Protein AF-A0AAV1J402-F1 (afdb_monomer_lite)

InterPro domains:
  IPR036259 MFS transporter superfamily [G3DSA:1.20.1250.20] (1-114)
  IPR036259 MFS transporter superfamily [SSF103473] (3-111)

pLDDT: mean 78.7, std 10.65, range [44.75, 94.25]

Organism: NCBI:txid320188

Sequence (117 aa):
MVITVTSICGLCGIAVNLVPNIIASGILFIIFLLGMTIVGIYLAIAVDLFPTYLRVFAVSFILTGGRLSTIISVQTLNYMLGNHCETGFYVFSSIYAASALLACFLADDRKTANNPL

Structure (mmCIF, N/CA/C/O backbone):
data_AF-A0AAV1J402-F1
#
_entry.id   AF-A0AAV1J402-F1
#
loop_
_atom_site.group_PDB
_atom_site.id
_atom_site.type_symbol
_atom_site.label_atom_id
_atom_site.label_alt_id
_atom_site.label_comp_id
_atom_site.label_asym_id
_atom_site.label_entity_id
_atom_site.label_seq_id
_atom_site.pdbx_PDB_ins_code
_atom_site.Cartn_x
_atom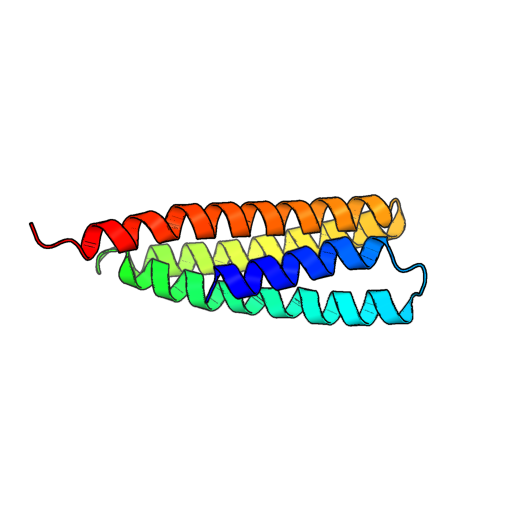_site.Cartn_y
_atom_site.Cartn_z
_atom_site.occupancy
_atom_site.B_iso_or_equiv
_atom_site.auth_seq_id
_atom_site.auth_comp_id
_atom_site.auth_asym_id
_atom_site.auth_atom_id
_atom_site.pdbx_PDB_model_num
ATOM 1 N N . MET A 1 1 ? -13.747 7.083 -2.536 1.00 72.75 1 MET A N 1
ATOM 2 C CA . MET A 1 1 ? -12.392 7.675 -2.467 1.00 72.75 1 MET A CA 1
ATOM 3 C C . MET A 1 1 ? -11.295 6.634 -2.670 1.00 72.75 1 MET A C 1
ATOM 5 O O . MET A 1 1 ? -10.483 6.818 -3.560 1.00 72.75 1 MET A O 1
ATOM 9 N N . VAL A 1 2 ? -11.274 5.524 -1.923 1.00 73.81 2 VAL A N 1
ATOM 10 C CA . VAL A 1 2 ? -10.257 4.467 -2.122 1.00 73.81 2 VAL A CA 1
ATOM 11 C C . VAL A 1 2 ? -10.300 3.837 -3.519 1.00 73.81 2 VAL A C 1
ATOM 13 O O . VAL A 1 2 ? -9.263 3.770 -4.159 1.00 73.81 2 VAL A O 1
ATOM 16 N N . ILE A 1 3 ? -11.492 3.511 -4.038 1.00 77.69 3 ILE A N 1
ATOM 17 C CA . ILE A 1 3 ? -11.691 2.903 -5.373 1.00 77.69 3 ILE A CA 1
ATOM 18 C C . ILE A 1 3 ? -11.180 3.810 -6.506 1.00 77.69 3 ILE A C 1
ATOM 20 O O . ILE A 1 3 ? -10.538 3.355 -7.449 1.00 77.69 3 ILE A O 1
ATOM 24 N N . THR A 1 4 ? -11.440 5.117 -6.417 1.00 78.19 4 THR A N 1
ATOM 25 C CA . THR A 1 4 ? -10.973 6.094 -7.412 1.00 78.19 4 THR A CA 1
ATOM 26 C C . THR A 1 4 ? -9.452 6.218 -7.396 1.00 78.19 4 THR A C 1
ATOM 28 O O . THR A 1 4 ? -8.837 6.282 -8.451 1.00 78.19 4 THR A O 1
ATOM 31 N N . VAL A 1 5 ? -8.821 6.185 -6.219 1.00 78.81 5 VAL A N 1
ATOM 32 C CA . VAL A 1 5 ? -7.357 6.280 -6.114 1.00 78.81 5 VAL A CA 1
ATOM 33 C C . VAL A 1 5 ? -6.682 4.987 -6.588 1.00 78.81 5 VAL A C 1
ATOM 35 O O . VAL A 1 5 ? -5.723 5.060 -7.354 1.00 78.81 5 VAL A O 1
ATOM 38 N N . THR A 1 6 ? -7.188 3.805 -6.216 1.00 78.44 6 THR A N 1
ATOM 39 C CA . THR A 1 6 ? -6.616 2.520 -6.665 1.00 78.44 6 THR A CA 1
ATOM 40 C C . THR A 1 6 ? -6.807 2.271 -8.157 1.00 78.44 6 THR A C 1
ATOM 42 O O . THR A 1 6 ? -5.890 1.756 -8.791 1.00 78.44 6 THR A O 1
ATOM 45 N N . SER A 1 7 ? -7.945 2.659 -8.740 1.00 79.19 7 SER A N 1
ATOM 46 C CA . SER A 1 7 ? -8.185 2.513 -10.185 1.00 79.19 7 SER A CA 1
ATOM 47 C C . SER A 1 7 ? -7.282 3.418 -11.024 1.00 79.19 7 SER A C 1
ATOM 49 O O . SER A 1 7 ? -6.677 2.938 -11.980 1.00 79.19 7 SER A O 1
ATOM 51 N N . ILE A 1 8 ? -7.118 4.690 -10.640 1.00 82.50 8 ILE A N 1
ATOM 52 C CA . ILE A 1 8 ? -6.206 5.624 -11.320 1.00 82.50 8 ILE A CA 1
ATOM 53 C C . ILE A 1 8 ? -4.759 5.127 -11.211 1.00 82.50 8 ILE A C 1
ATOM 55 O O . ILE A 1 8 ? -4.035 5.121 -12.205 1.00 82.50 8 ILE A O 1
ATOM 59 N N . CYS A 1 9 ? -4.353 4.651 -10.031 1.00 79.75 9 CYS A N 1
ATOM 60 C CA . CYS A 1 9 ? -3.011 4.117 -9.810 1.00 79.75 9 CYS A CA 1
ATOM 61 C C . CYS A 1 9 ? -2.754 2.834 -10.629 1.00 79.75 9 CYS A C 1
ATOM 63 O O . CYS A 1 9 ? -1.728 2.716 -11.296 1.00 79.75 9 CYS A O 1
ATOM 65 N N . GLY A 1 10 ? -3.719 1.907 -10.664 1.00 75.25 10 GLY A N 1
ATOM 66 C CA . GLY A 1 10 ? -3.638 0.680 -11.463 1.00 75.25 10 GLY A CA 1
ATOM 67 C C . GLY A 1 10 ? -3.591 0.940 -12.974 1.00 75.25 10 GLY A C 1
ATOM 68 O O . GLY A 1 10 ? -2.781 0.335 -13.672 1.00 75.25 10 GLY A O 1
ATOM 69 N N . LEU A 1 11 ? -4.389 1.890 -13.475 1.00 80.62 11 LEU A N 1
ATOM 70 C CA . LEU A 1 11 ? -4.344 2.337 -14.875 1.00 80.62 11 LEU A CA 1
ATOM 71 C C . LEU A 1 11 ? -2.980 2.940 -15.236 1.00 80.62 11 LEU A C 1
ATOM 73 O O . LEU A 1 11 ? -2.452 2.664 -16.312 1.00 80.62 11 LEU A O 1
ATOM 77 N N . CYS A 1 12 ? -2.389 3.715 -14.322 1.00 76.31 12 CYS A N 1
ATOM 78 C CA . CYS A 1 12 ? -1.050 4.279 -14.484 1.00 76.31 12 CYS A CA 1
ATOM 79 C C . CYS A 1 12 ? 0.017 3.178 -14.617 1.00 76.31 12 CYS A C 1
ATOM 81 O O . CYS A 1 12 ? 0.870 3.257 -15.497 1.00 76.31 12 CYS A O 1
ATOM 83 N N . GLY A 1 13 ? -0.069 2.121 -13.799 1.00 71.38 13 GLY A N 1
ATOM 84 C CA . GLY A 1 13 ? 0.853 0.979 -13.842 1.00 71.38 13 GLY A CA 1
ATOM 85 C C . GLY A 1 13 ? 0.807 0.193 -15.157 1.00 71.38 13 GLY A C 1
ATOM 86 O O . GLY A 1 13 ? 1.851 -0.198 -15.675 1.00 71.38 13 GLY A O 1
ATOM 87 N N . ILE A 1 14 ? -0.381 0.030 -15.748 1.00 75.31 14 ILE A N 1
ATOM 88 C CA . ILE A 1 14 ? -0.546 -0.626 -17.057 1.00 75.31 14 ILE A CA 1
ATOM 89 C C . ILE A 1 14 ? -0.033 0.284 -18.185 1.00 75.31 14 ILE A C 1
ATOM 91 O O . ILE A 1 14 ? 0.639 -0.182 -19.105 1.00 75.31 14 ILE A O 1
ATOM 95 N N . ALA A 1 15 ? -0.290 1.595 -18.095 1.00 74.00 15 ALA A N 1
ATOM 96 C CA . ALA A 1 15 ? 0.152 2.576 -19.087 1.00 74.00 15 ALA A CA 1
ATOM 97 C C . ALA A 1 15 ? 1.685 2.701 -19.183 1.00 74.00 15 ALA A C 1
ATOM 99 O O . ALA A 1 15 ? 2.199 3.009 -20.258 1.00 74.00 15 ALA A O 1
ATOM 100 N N . VAL A 1 16 ? 2.424 2.404 -18.104 1.00 70.31 16 VAL A N 1
ATOM 101 C CA . VAL A 1 16 ? 3.902 2.371 -18.101 1.00 70.31 16 VAL A CA 1
ATOM 102 C C . VAL A 1 16 ? 4.464 1.363 -19.104 1.00 70.31 16 VAL A C 1
ATOM 104 O O . VAL A 1 16 ? 5.512 1.617 -19.693 1.00 70.31 16 VAL A O 1
ATOM 107 N N . ASN A 1 17 ? 3.779 0.238 -19.335 1.00 65.75 17 ASN A N 1
ATOM 108 C CA . ASN A 1 17 ? 4.250 -0.787 -20.268 1.00 65.75 17 ASN A CA 1
ATOM 109 C C . ASN A 1 17 ? 4.111 -0.352 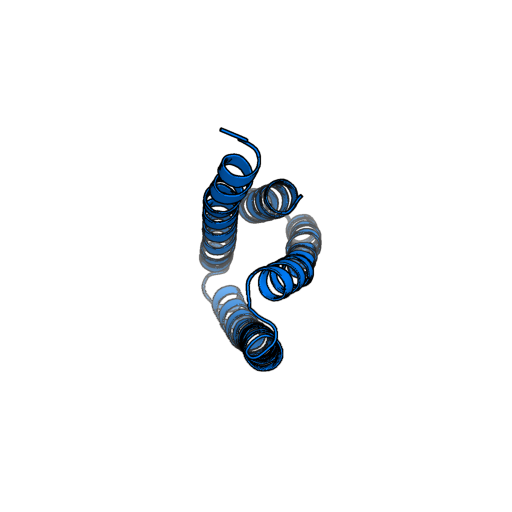-21.740 1.00 65.75 17 ASN A C 1
ATOM 111 O O . ASN A 1 17 ? 4.863 -0.812 -22.592 1.00 65.75 17 ASN A O 1
ATOM 115 N N . LEU A 1 18 ? 3.186 0.567 -22.036 1.00 64.81 18 LEU A N 1
ATOM 116 C CA . LEU A 1 18 ? 2.877 0.990 -23.403 1.00 64.81 18 LEU A CA 1
ATOM 117 C C . LEU A 1 18 ? 3.796 2.112 -23.916 1.00 64.81 18 LEU A C 1
ATOM 119 O O . LEU A 1 18 ? 3.799 2.403 -25.112 1.00 64.81 18 LEU A O 1
ATOM 123 N N . VAL A 1 19 ? 4.574 2.756 -23.036 1.00 64.75 19 VAL A N 1
ATOM 124 C CA . VAL A 1 19 ? 5.421 3.898 -23.399 1.00 64.75 19 VAL A CA 1
ATOM 125 C C . VAL A 1 19 ? 6.902 3.492 -23.419 1.00 64.75 19 VAL A C 1
ATOM 127 O O . VAL A 1 19 ? 7.503 3.324 -22.361 1.00 64.75 19 VAL A O 1
ATOM 130 N N . PRO A 1 20 ? 7.553 3.412 -24.597 1.00 63.03 20 PRO A N 1
ATOM 131 C CA . PRO A 1 20 ? 8.978 3.071 -24.721 1.00 63.03 20 PRO A CA 1
ATOM 132 C C . PRO A 1 20 ? 9.930 4.213 -24.310 1.00 63.03 20 PRO A C 1
ATOM 134 O O . PRO A 1 20 ? 11.125 4.167 -24.596 1.00 63.03 20 PRO A O 1
ATOM 137 N N . ASN A 1 21 ? 9.423 5.270 -23.666 1.00 67.56 21 ASN A N 1
ATOM 138 C CA . ASN A 1 21 ? 10.197 6.450 -23.293 1.00 67.56 21 ASN A CA 1
ATOM 139 C C . ASN A 1 21 ? 10.494 6.462 -21.784 1.00 67.56 21 ASN A C 1
ATOM 141 O O . ASN A 1 21 ? 9.589 6.607 -20.962 1.00 67.56 21 ASN A O 1
ATOM 145 N N . ILE A 1 22 ? 11.781 6.372 -21.437 1.00 67.88 22 ILE A N 1
ATOM 146 C CA . ILE A 1 22 ? 12.313 6.306 -20.062 1.00 67.88 22 ILE A CA 1
ATOM 147 C C . ILE A 1 22 ? 11.787 7.431 -19.159 1.00 67.88 22 ILE A C 1
ATOM 149 O O . ILE A 1 22 ? 11.496 7.203 -17.985 1.00 67.88 22 ILE A O 1
ATOM 153 N N . ILE A 1 23 ? 11.627 8.641 -19.702 1.00 73.50 23 ILE A N 1
ATOM 154 C CA . ILE A 1 23 ? 11.203 9.814 -18.927 1.00 73.50 23 ILE A CA 1
ATOM 155 C C . ILE A 1 23 ? 9.719 9.704 -18.556 1.00 73.50 23 ILE A C 1
ATOM 157 O O . ILE A 1 23 ? 9.333 9.979 -17.420 1.00 73.50 23 ILE A O 1
ATOM 161 N N . ALA A 1 24 ? 8.885 9.252 -19.493 1.00 73.88 24 ALA A N 1
ATOM 162 C CA . ALA A 1 24 ? 7.455 9.087 -19.263 1.00 73.88 24 ALA A CA 1
ATOM 163 C C . ALA A 1 24 ? 7.168 7.963 -18.254 1.00 73.88 24 ALA A C 1
ATOM 165 O O . ALA A 1 24 ? 6.358 8.154 -17.346 1.00 73.88 24 ALA A O 1
ATOM 166 N N . SER A 1 25 ? 7.886 6.838 -18.338 1.00 73.50 25 SER A N 1
ATOM 167 C CA . SER A 1 25 ? 7.757 5.740 -17.370 1.00 73.50 25 SER A CA 1
ATOM 168 C C . SER A 1 25 ? 8.181 6.153 -15.958 1.00 73.50 25 SER A C 1
ATOM 170 O O . SER A 1 25 ? 7.541 5.755 -14.987 1.00 73.50 25 SER A O 1
ATOM 172 N N . GLY A 1 26 ? 9.197 7.014 -15.827 1.00 77.06 26 GLY A N 1
ATOM 173 C CA . GLY A 1 26 ? 9.594 7.586 -14.537 1.00 77.06 26 GLY A CA 1
ATOM 174 C C . GLY A 1 26 ? 8.507 8.464 -13.906 1.00 77.06 26 GLY A C 1
ATOM 175 O O . GLY A 1 26 ? 8.215 8.332 -12.719 1.00 77.06 26 GLY A O 1
ATOM 176 N N . ILE A 1 27 ? 7.855 9.322 -14.696 1.00 81.56 27 ILE A N 1
ATOM 177 C CA . ILE A 1 27 ? 6.774 10.200 -14.210 1.00 81.56 27 ILE A CA 1
ATOM 178 C C . ILE A 1 27 ? 5.556 9.377 -13.771 1.00 81.56 27 ILE A C 1
ATOM 180 O O . ILE A 1 27 ? 5.004 9.608 -12.695 1.00 81.56 27 ILE A O 1
ATOM 184 N N . LEU A 1 28 ? 5.162 8.381 -14.566 1.00 77.94 28 LEU A N 1
ATOM 185 C CA . LEU A 1 28 ? 4.062 7.476 -14.225 1.00 77.94 28 LEU A CA 1
ATOM 186 C C . LEU A 1 28 ? 4.370 6.655 -12.962 1.00 77.94 28 LEU A C 1
ATOM 188 O O . LEU A 1 28 ? 3.482 6.440 -12.141 1.00 77.94 28 LEU A O 1
ATOM 192 N N . PHE A 1 29 ? 5.631 6.267 -12.743 1.00 78.31 29 PHE A N 1
ATOM 193 C CA . PHE A 1 29 ? 6.053 5.601 -11.509 1.00 78.31 29 PHE A CA 1
ATOM 194 C C . PHE A 1 29 ? 5.927 6.510 -10.276 1.00 78.31 29 PHE A C 1
ATOM 196 O O . PHE A 1 29 ? 5.484 6.064 -9.221 1.00 78.31 29 PHE A O 1
ATOM 203 N N . ILE A 1 30 ? 6.238 7.804 -10.398 1.00 81.94 30 ILE A N 1
ATOM 204 C CA . ILE A 1 30 ? 6.026 8.775 -9.310 1.00 81.94 30 ILE A CA 1
ATOM 205 C C . ILE A 1 30 ? 4.535 8.908 -8.984 1.00 81.94 30 ILE A C 1
ATOM 207 O O . ILE A 1 30 ? 4.155 8.936 -7.813 1.00 81.94 30 ILE A O 1
ATOM 211 N N . ILE A 1 31 ? 3.678 8.936 -10.007 1.00 80.81 31 ILE A N 1
ATOM 212 C CA . ILE A 1 31 ? 2.223 8.955 -9.817 1.00 80.81 31 ILE A CA 1
ATOM 213 C C . ILE A 1 31 ? 1.754 7.658 -9.146 1.00 80.81 31 ILE A C 1
ATOM 215 O O . ILE A 1 31 ? 0.899 7.692 -8.264 1.00 80.81 31 ILE A O 1
ATOM 219 N N . PHE A 1 32 ? 2.358 6.523 -9.488 1.00 78.62 32 PHE A N 1
ATOM 220 C CA . PHE A 1 32 ? 2.068 5.238 -8.862 1.00 78.62 32 PHE A CA 1
ATOM 221 C C . PHE A 1 32 ? 2.437 5.204 -7.367 1.00 78.62 32 PHE A C 1
ATOM 223 O O . PHE A 1 32 ? 1.712 4.643 -6.543 1.00 78.62 32 PHE A O 1
ATOM 230 N N . LEU A 1 33 ? 3.527 5.869 -6.976 1.00 80.00 33 LEU A N 1
ATOM 231 C CA . LEU A 1 33 ? 3.932 5.988 -5.570 1.00 80.00 33 LEU A CA 1
ATOM 232 C C . LEU A 1 33 ? 2.919 6.770 -4.720 1.00 80.00 33 LEU A C 1
ATOM 234 O O . LEU A 1 33 ? 2.807 6.507 -3.520 1.00 80.00 33 LEU A O 1
ATOM 238 N N . LEU A 1 34 ? 2.123 7.668 -5.317 1.00 81.50 34 LEU A N 1
ATOM 239 C CA . LEU A 1 34 ? 1.042 8.359 -4.600 1.00 81.50 34 LEU A CA 1
ATOM 240 C C . LEU A 1 34 ? -0.017 7.383 -4.068 1.00 81.50 34 LEU A C 1
ATOM 242 O O . LEU A 1 34 ? -0.683 7.703 -3.083 1.00 81.50 34 LEU A O 1
ATOM 246 N N . GLY A 1 35 ? -0.127 6.172 -4.628 1.00 73.38 35 GLY A N 1
ATOM 247 C CA . GLY A 1 35 ? -1.000 5.114 -4.115 1.00 73.38 35 GLY A CA 1
ATOM 248 C C . GLY A 1 35 ? -0.691 4.690 -2.672 1.00 73.38 35 GLY A C 1
ATOM 249 O O . GLY A 1 35 ? -1.580 4.213 -1.968 1.00 73.38 35 GLY A O 1
ATOM 250 N N . MET A 1 36 ? 0.512 4.965 -2.157 1.00 74.69 36 MET A N 1
ATOM 251 C CA . MET A 1 36 ? 0.858 4.716 -0.749 1.00 74.69 36 MET A CA 1
ATOM 252 C C . MET A 1 36 ? -0.026 5.498 0.236 1.00 74.69 36 MET A C 1
ATOM 254 O O . MET A 1 36 ? -0.197 5.080 1.381 1.00 74.69 36 MET A O 1
ATOM 258 N N . THR A 1 37 ? -0.657 6.594 -0.202 1.00 80.69 37 THR A N 1
ATOM 259 C CA . THR A 1 37 ? -1.615 7.351 0.626 1.00 80.69 37 THR A CA 1
ATOM 260 C C . THR A 1 37 ? -2.839 6.528 1.042 1.00 80.69 37 THR A C 1
ATOM 262 O O . THR A 1 37 ? -3.450 6.820 2.072 1.00 80.69 37 THR A O 1
ATOM 265 N N . ILE A 1 38 ? -3.165 5.449 0.319 1.00 80.44 38 ILE A N 1
ATOM 266 C CA . ILE A 1 38 ? -4.304 4.574 0.628 1.00 80.44 38 ILE A CA 1
ATOM 267 C C . ILE A 1 38 ? -4.108 3.852 1.975 1.00 80.44 38 ILE A C 1
ATOM 269 O O . ILE A 1 38 ? -5.081 3.604 2.688 1.00 80.44 38 ILE A O 1
ATOM 273 N N . VAL A 1 39 ? -2.863 3.588 2.388 1.00 83.31 39 VAL A N 1
ATOM 274 C CA . VAL A 1 39 ? -2.551 2.925 3.669 1.00 83.31 39 VAL A CA 1
ATOM 275 C C . VAL A 1 39 ? -3.129 3.696 4.861 1.00 83.31 39 VAL A C 1
ATOM 277 O O . VAL A 1 39 ? -3.666 3.088 5.786 1.00 83.31 39 VAL A O 1
ATOM 280 N N . GLY A 1 40 ? -3.096 5.032 4.822 1.00 83.44 40 GLY A N 1
ATOM 281 C CA . GLY A 1 40 ? -3.683 5.868 5.874 1.00 83.44 40 GLY A CA 1
ATOM 282 C C . GLY A 1 40 ? -5.204 5.722 5.972 1.00 83.44 40 GLY A C 1
ATOM 283 O O . GLY A 1 40 ? -5.760 5.734 7.069 1.00 83.44 40 GLY A O 1
ATOM 284 N N . ILE A 1 41 ? -5.878 5.510 4.838 1.00 83.06 41 ILE A N 1
ATOM 285 C CA . ILE A 1 41 ? -7.329 5.303 4.800 1.00 83.06 41 ILE A CA 1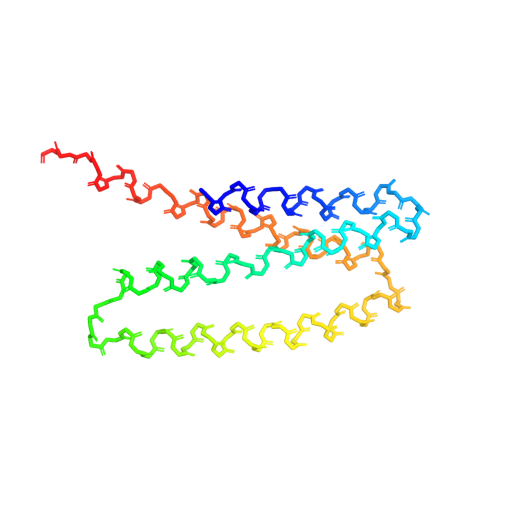
ATOM 286 C C . ILE A 1 41 ? -7.684 3.916 5.346 1.00 83.06 41 ILE A C 1
ATOM 288 O O . ILE A 1 41 ? -8.612 3.796 6.142 1.00 83.06 41 ILE A O 1
ATOM 292 N N . TYR A 1 42 ? -6.919 2.877 4.993 1.00 82.56 42 TYR A N 1
ATOM 293 C CA . TYR A 1 42 ? -7.104 1.542 5.573 1.00 82.56 42 TYR A CA 1
ATOM 294 C C . TYR A 1 42 ? -6.892 1.531 7.089 1.00 82.56 42 TYR A C 1
ATOM 296 O O . TYR A 1 42 ? -7.622 0.844 7.800 1.00 82.56 42 TYR A O 1
ATOM 304 N N . LEU A 1 43 ? -5.953 2.332 7.601 1.00 85.75 43 LEU A N 1
ATOM 305 C CA . LEU A 1 43 ? -5.745 2.477 9.040 1.00 85.75 43 LEU A CA 1
ATOM 306 C C . LEU A 1 43 ? -6.953 3.114 9.738 1.00 85.75 43 LEU A C 1
ATOM 308 O O . LEU A 1 43 ? -7.357 2.654 10.805 1.00 85.75 43 LEU A O 1
ATOM 312 N N . ALA A 1 44 ? -7.545 4.143 9.125 1.00 85.75 44 ALA A N 1
ATOM 313 C CA . ALA A 1 44 ? -8.754 4.785 9.635 1.00 85.75 44 ALA A CA 1
ATOM 314 C C . ALA A 1 44 ? -9.949 3.816 9.657 1.00 85.75 44 ALA A C 1
ATOM 316 O O . ALA A 1 44 ? -10.688 3.786 10.636 1.00 85.75 44 ALA A O 1
ATOM 317 N N . ILE A 1 45 ? -10.097 2.979 8.623 1.00 83.12 45 ILE A N 1
ATOM 318 C CA . ILE A 1 45 ? -11.142 1.944 8.561 1.00 83.12 45 ILE A CA 1
ATOM 319 C C . ILE A 1 45 ? -10.914 0.868 9.628 1.00 83.12 45 ILE A C 1
ATOM 321 O O . ILE A 1 45 ? -11.848 0.493 10.327 1.00 83.12 45 ILE A O 1
ATOM 325 N N . ALA A 1 46 ? -9.680 0.386 9.795 1.00 82.88 46 ALA A N 1
ATOM 326 C CA . ALA A 1 46 ? -9.363 -0.623 10.804 1.00 82.88 46 ALA A CA 1
ATOM 327 C C . ALA A 1 46 ? -9.685 -0.130 12.223 1.00 82.88 46 ALA A C 1
ATOM 329 O O . ALA A 1 46 ? -10.214 -0.867 13.048 1.00 82.88 46 ALA A O 1
ATOM 330 N N . VAL A 1 47 ? -9.408 1.141 12.494 1.00 85.25 47 VAL A N 1
ATOM 331 C CA . VAL A 1 47 ? -9.749 1.800 13.754 1.00 85.25 47 VAL A CA 1
ATOM 332 C C . VAL A 1 47 ? -11.256 1.819 14.038 1.00 85.25 47 VAL A C 1
ATOM 334 O O . VAL A 1 47 ? -11.634 1.716 15.203 1.00 85.25 47 VAL A O 1
ATOM 337 N N . ASP A 1 48 ? -12.078 1.974 13.000 1.00 83.75 48 ASP A N 1
ATOM 338 C CA . ASP A 1 48 ? -13.543 2.037 13.089 1.00 83.75 48 ASP A CA 1
ATOM 339 C C . ASP A 1 48 ? -14.164 0.630 13.205 1.00 83.75 48 ASP A C 1
ATOM 341 O O . ASP A 1 48 ? -15.207 0.446 13.824 1.00 83.75 48 ASP A O 1
ATOM 345 N N . LEU A 1 49 ? -13.494 -0.384 12.641 1.00 82.12 49 LEU A N 1
ATOM 346 C CA . LEU A 1 49 ? -13.962 -1.772 12.618 1.00 82.12 49 LEU A CA 1
ATOM 347 C C . LEU A 1 49 ? -13.654 -2.545 13.912 1.00 82.12 49 LEU A C 1
ATOM 349 O O . LEU A 1 49 ? -14.430 -3.413 14.311 1.00 82.12 49 LEU A O 1
ATOM 353 N N . PHE A 1 50 ? -12.515 -2.276 14.561 1.00 81.75 50 PHE A N 1
ATOM 354 C CA . PHE A 1 50 ? -12.092 -3.033 15.742 1.00 81.75 50 PHE A CA 1
ATOM 355 C C . PHE A 1 50 ? -12.596 -2.414 17.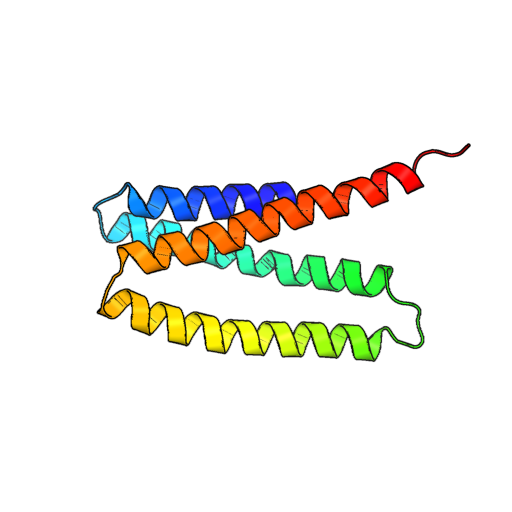058 1.00 81.75 50 PHE A C 1
ATOM 357 O O . PHE A 1 50 ? -12.418 -1.216 17.288 1.00 81.75 50 PHE A O 1
ATOM 364 N N . PRO A 1 51 ? -13.132 -3.228 17.989 1.00 78.94 51 PRO A N 1
ATOM 365 C CA . PRO A 1 51 ? -13.557 -2.745 19.296 1.00 78.94 51 PRO A CA 1
ATOM 366 C C . PRO A 1 51 ? -12.366 -2.279 20.152 1.00 78.94 51 PRO A C 1
ATOM 368 O O . PRO A 1 51 ? -11.226 -2.729 19.992 1.00 78.94 51 PRO A O 1
ATOM 371 N N . THR A 1 52 ? -12.635 -1.376 21.100 1.00 83.31 52 THR A N 1
ATOM 372 C CA . THR A 1 52 ? -11.643 -0.563 21.834 1.00 83.31 52 THR A CA 1
ATOM 373 C C . THR A 1 52 ? -10.525 -1.369 22.502 1.00 83.31 52 THR A C 1
ATOM 375 O O . THR A 1 52 ? -9.401 -0.884 22.610 1.00 83.31 52 THR A O 1
ATOM 378 N N . TYR A 1 53 ? -10.805 -2.608 22.910 1.00 84.62 53 TYR A N 1
ATOM 379 C CA . TYR A 1 53 ? -9.858 -3.481 23.606 1.00 84.62 53 TYR A CA 1
ATOM 380 C C . TYR A 1 53 ? -8.818 -4.152 22.681 1.00 84.62 53 TYR A C 1
ATOM 382 O O . TYR A 1 53 ? -7.772 -4.573 23.165 1.00 84.62 53 TYR A O 1
ATOM 390 N N . LEU A 1 54 ? -9.051 -4.215 21.361 1.00 86.25 54 LEU A N 1
ATOM 391 C CA . LEU A 1 54 ? -8.110 -4.786 20.372 1.00 86.25 54 LEU A CA 1
ATOM 392 C C . LEU A 1 54 ? -7.550 -3.753 19.386 1.00 86.25 54 LEU A C 1
ATOM 394 O O . LEU A 1 54 ? -6.634 -4.063 18.621 1.00 86.25 54 LEU A O 1
ATOM 398 N N . ARG A 1 55 ? -8.064 -2.518 19.411 1.00 87.88 55 ARG A N 1
ATOM 399 C CA . ARG A 1 55 ? -7.721 -1.464 18.446 1.00 87.88 55 ARG A CA 1
ATOM 400 C C . ARG A 1 55 ? -6.219 -1.189 18.360 1.00 87.88 55 ARG A C 1
ATOM 402 O O . ARG A 1 55 ? -5.693 -1.049 17.260 1.00 87.88 55 ARG A O 1
ATOM 409 N N . VAL A 1 56 ? -5.517 -1.140 19.494 1.00 87.31 56 VAL A N 1
ATOM 410 C CA . VAL A 1 56 ? -4.070 -0.851 19.521 1.00 87.31 56 VAL A CA 1
ATOM 411 C C . VAL A 1 56 ? -3.272 -1.973 18.853 1.00 87.31 56 VAL A C 1
ATOM 413 O O . VAL A 1 56 ? -2.411 -1.699 18.021 1.00 87.31 56 VAL A O 1
ATOM 416 N N . PHE A 1 57 ? -3.601 -3.233 19.150 1.00 88.12 57 PHE A N 1
ATOM 417 C CA . PHE A 1 57 ? -2.919 -4.384 18.559 1.00 88.12 57 PHE A CA 1
ATOM 418 C C . PHE A 1 57 ? -3.146 -4.464 17.044 1.00 88.12 57 PHE A C 1
ATOM 420 O O . PHE A 1 57 ? -2.188 -4.610 16.286 1.00 88.12 57 PHE A O 1
ATOM 427 N N . ALA A 1 58 ? -4.393 -4.294 16.591 1.00 87.75 58 ALA A N 1
ATOM 428 C CA . ALA A 1 58 ? -4.733 -4.315 15.169 1.00 87.75 58 ALA A CA 1
ATOM 429 C C . ALA A 1 58 ? -4.003 -3.213 14.380 1.00 87.75 58 ALA A C 1
ATOM 431 O O . ALA A 1 58 ? -3.416 -3.476 13.331 1.00 87.75 58 ALA A O 1
ATOM 432 N N . VAL A 1 59 ? -3.970 -1.989 14.915 1.00 89.88 59 VAL A N 1
ATOM 433 C CA . VAL A 1 59 ? -3.259 -0.850 14.313 1.00 89.88 59 VAL A CA 1
ATOM 434 C C . VAL A 1 59 ? -1.754 -1.118 14.221 1.00 89.88 59 VAL A C 1
ATOM 436 O O . VAL A 1 59 ? -1.160 -0.935 13.157 1.00 89.88 59 VAL A O 1
ATOM 439 N N . SER A 1 60 ? -1.128 -1.595 15.299 1.00 89.25 60 SER A N 1
ATOM 440 C CA . SER A 1 60 ? 0.302 -1.928 15.302 1.00 89.25 60 SER A CA 1
ATOM 441 C C . SER A 1 60 ? 0.646 -3.070 14.344 1.00 89.25 60 SER A C 1
ATOM 443 O O . SER A 1 60 ? 1.699 -3.028 13.702 1.00 89.25 60 SER A O 1
ATOM 445 N N . PHE A 1 61 ? -0.239 -4.059 14.202 1.00 90.38 61 PHE A N 1
ATOM 446 C CA . PHE A 1 61 ? -0.064 -5.160 13.259 1.00 90.38 61 PHE A CA 1
ATOM 447 C C . PHE A 1 61 ? -0.115 -4.671 11.807 1.00 90.38 61 PHE A C 1
ATOM 449 O O . PHE A 1 61 ? 0.793 -4.966 11.033 1.00 90.38 61 PHE A O 1
ATOM 456 N N . ILE A 1 62 ? -1.108 -3.846 11.453 1.00 90.56 62 ILE A N 1
ATOM 457 C CA . ILE A 1 62 ? -1.237 -3.257 10.109 1.00 90.56 62 ILE A CA 1
ATOM 458 C C . ILE A 1 62 ? -0.022 -2.384 9.773 1.00 90.56 62 ILE A C 1
ATOM 460 O O . ILE A 1 62 ? 0.530 -2.488 8.679 1.00 90.56 62 ILE A O 1
ATOM 464 N N . LEU A 1 63 ? 0.438 -1.553 10.714 1.00 90.75 63 LEU A N 1
ATOM 465 C CA . LEU A 1 63 ? 1.602 -0.687 10.504 1.00 90.75 63 LEU A CA 1
ATOM 466 C C . LEU A 1 63 ? 2.900 -1.484 10.338 1.00 90.75 63 LEU A C 1
ATOM 468 O O . LEU A 1 63 ? 3.712 -1.162 9.469 1.00 90.75 63 LEU A O 1
ATOM 472 N N . THR A 1 64 ? 3.100 -2.526 11.146 1.00 93.31 64 THR A N 1
ATOM 473 C CA . THR A 1 64 ? 4.267 -3.410 11.020 1.00 93.31 64 THR A CA 1
ATOM 474 C C . THR A 1 64 ? 4.222 -4.175 9.699 1.00 93.31 64 THR A C 1
ATOM 476 O O . THR A 1 64 ? 5.210 -4.188 8.966 1.00 93.31 64 THR A O 1
ATOM 479 N N . GLY A 1 65 ? 3.059 -4.730 9.345 1.00 91.88 65 GLY A N 1
ATOM 480 C CA . GLY A 1 65 ? 2.831 -5.414 8.074 1.00 91.88 65 GLY A CA 1
ATOM 481 C C . GLY A 1 65 ? 3.087 -4.515 6.864 1.00 91.88 65 GLY A C 1
ATOM 482 O O . GLY A 1 65 ? 3.781 -4.928 5.940 1.00 91.88 65 GLY A O 1
ATOM 483 N N . GLY A 1 66 ? 2.627 -3.260 6.900 1.00 88.75 66 GLY A N 1
ATOM 484 C CA . GLY A 1 66 ? 2.870 -2.278 5.837 1.00 88.75 66 GLY A CA 1
ATOM 485 C C . GLY A 1 66 ? 4.346 -1.890 5.676 1.00 88.75 66 GLY A C 1
ATOM 486 O O . GLY A 1 66 ? 4.825 -1.645 4.566 1.00 88.75 66 GLY A O 1
ATOM 487 N N . ARG A 1 67 ? 5.118 -1.869 6.770 1.00 89.19 67 ARG A N 1
ATOM 488 C CA . ARG A 1 67 ? 6.573 -1.649 6.700 1.00 89.19 67 ARG A CA 1
ATOM 489 C C . ARG A 1 67 ? 7.290 -2.860 6.109 1.00 89.19 67 ARG A C 1
ATOM 491 O O . ARG A 1 67 ? 8.131 -2.690 5.229 1.00 89.19 67 ARG A O 1
ATOM 498 N N . LEU A 1 68 ? 6.926 -4.068 6.540 1.00 94.25 68 LEU A N 1
ATOM 499 C CA . LEU A 1 68 ? 7.490 -5.313 6.010 1.00 94.25 68 LEU A CA 1
ATOM 500 C C . LEU A 1 68 ? 7.194 -5.474 4.517 1.00 94.25 68 LEU A C 1
ATOM 502 O O . LEU A 1 68 ? 8.100 -5.775 3.740 1.00 94.25 68 LEU A O 1
ATOM 506 N N . SER A 1 69 ? 5.958 -5.199 4.095 1.00 88.88 69 SER A N 1
ATOM 507 C CA . SER A 1 69 ? 5.574 -5.278 2.687 1.00 88.88 69 SER A CA 1
ATOM 508 C C . SER A 1 69 ? 6.370 -4.303 1.825 1.00 88.88 69 SER A C 1
ATOM 510 O O . SER A 1 69 ? 6.742 -4.656 0.710 1.00 88.88 69 SER A O 1
ATOM 512 N N . THR A 1 70 ? 6.690 -3.110 2.337 1.00 88.69 70 THR A N 1
ATOM 513 C CA . THR A 1 70 ? 7.501 -2.121 1.611 1.00 88.69 70 THR A CA 1
ATOM 514 C C . THR A 1 70 ? 8.928 -2.625 1.395 1.00 88.69 70 THR A C 1
ATOM 516 O O . THR A 1 70 ? 9.437 -2.545 0.280 1.00 88.69 70 THR A O 1
ATOM 519 N N . ILE A 1 71 ? 9.554 -3.210 2.423 1.00 92.88 71 ILE A N 1
ATOM 520 C CA . ILE A 1 71 ? 10.913 -3.769 2.320 1.00 92.88 71 ILE A CA 1
ATOM 521 C C . ILE A 1 71 ? 10.947 -4.898 1.282 1.00 92.88 71 ILE A C 1
ATOM 523 O O . ILE A 1 71 ? 11.789 -4.893 0.385 1.00 92.88 71 ILE A O 1
ATOM 527 N N . ILE A 1 72 ? 9.996 -5.833 1.364 1.00 93.81 72 ILE A N 1
ATOM 528 C CA . ILE A 1 72 ? 9.902 -6.965 0.433 1.00 93.81 72 ILE A CA 1
ATOM 529 C C . ILE A 1 72 ? 9.648 -6.468 -0.996 1.00 93.81 72 ILE A C 1
ATOM 531 O O . ILE A 1 72 ? 10.296 -6.926 -1.939 1.00 93.81 72 ILE A O 1
ATOM 535 N N . SER A 1 73 ? 8.739 -5.503 -1.158 1.00 88.12 73 SER A N 1
ATOM 536 C CA . SER A 1 73 ? 8.374 -4.955 -2.466 1.00 88.12 73 SER A CA 1
ATOM 537 C C . SER A 1 73 ? 9.557 -4.270 -3.134 1.00 88.12 73 SER A C 1
ATOM 539 O O . SER A 1 73 ? 9.831 -4.567 -4.288 1.00 88.12 73 SER A O 1
ATOM 541 N N . VAL A 1 74 ? 10.294 -3.406 -2.427 1.00 88.62 74 VAL A N 1
ATOM 542 C CA . VAL A 1 74 ? 11.438 -2.676 -3.003 1.00 88.62 74 VAL A CA 1
ATOM 543 C C . VAL A 1 74 ? 12.555 -3.631 -3.420 1.00 88.62 74 VAL A C 1
ATOM 545 O O . VAL A 1 74 ? 13.087 -3.488 -4.519 1.00 88.62 74 VAL A O 1
ATOM 548 N N . GLN A 1 75 ? 12.867 -4.637 -2.599 1.00 92.12 75 GLN A N 1
ATOM 549 C CA . GLN A 1 75 ? 13.873 -5.647 -2.946 1.00 92.12 75 GLN A CA 1
ATOM 550 C C . GLN A 1 75 ? 13.464 -6.452 -4.185 1.00 92.12 75 GLN A C 1
ATOM 552 O O . GLN A 1 75 ? 14.268 -6.651 -5.095 1.00 92.12 75 GLN A O 1
ATOM 557 N N . THR A 1 76 ? 12.197 -6.867 -4.251 1.00 89.94 76 THR A N 1
ATOM 558 C CA . THR A 1 76 ? 11.659 -7.611 -5.398 1.00 89.94 76 THR A CA 1
ATOM 559 C C . THR A 1 76 ? 11.651 -6.750 -6.660 1.00 89.94 76 THR A C 1
ATOM 561 O O . THR A 1 76 ? 12.044 -7.210 -7.728 1.00 89.94 76 THR A O 1
ATOM 564 N N . LEU A 1 77 ? 11.242 -5.486 -6.540 1.00 86.75 77 LEU A N 1
ATOM 565 C CA . LEU A 1 77 ? 11.183 -4.537 -7.648 1.00 86.75 77 LEU A CA 1
ATOM 566 C C . LEU A 1 77 ? 12.589 -4.268 -8.190 1.00 86.75 77 LEU A C 1
ATOM 568 O O . LEU A 1 77 ? 12.778 -4.316 -9.398 1.00 86.75 77 LEU A O 1
ATOM 572 N N . ASN A 1 78 ? 13.583 -4.084 -7.315 1.00 87.62 78 ASN A N 1
ATOM 573 C CA . ASN A 1 78 ? 14.978 -3.899 -7.712 1.00 87.62 78 ASN A CA 1
ATOM 574 C C . ASN A 1 78 ? 15.527 -5.108 -8.490 1.00 87.62 78 ASN A C 1
ATOM 576 O O . ASN A 1 78 ? 16.122 -4.934 -9.551 1.00 87.62 78 ASN A O 1
ATOM 580 N N . TYR A 1 79 ? 15.251 -6.327 -8.017 1.00 87.06 79 TYR A N 1
ATOM 581 C CA . TYR A 1 79 ? 15.648 -7.557 -8.704 1.00 87.06 79 TYR A CA 1
ATOM 582 C C . TYR A 1 79 ? 14.970 -7.706 -10.077 1.00 87.06 79 TYR A C 1
ATOM 584 O O . TYR A 1 79 ? 15.627 -7.992 -11.078 1.00 87.06 79 TYR A O 1
ATOM 592 N N . MET A 1 80 ? 13.659 -7.454 -10.147 1.00 81.62 80 MET A N 1
ATOM 593 C CA . MET A 1 80 ? 12.890 -7.558 -11.390 1.00 81.62 80 MET A CA 1
ATOM 594 C C . MET A 1 80 ? 13.296 -6.494 -12.414 1.00 81.62 80 MET A C 1
ATOM 596 O O . MET A 1 80 ? 13.356 -6.798 -13.602 1.00 81.62 80 MET A O 1
ATOM 600 N N . LEU A 1 81 ? 13.645 -5.279 -11.980 1.00 81.25 81 LEU A N 1
ATOM 601 C CA . LEU A 1 81 ? 14.111 -4.218 -12.878 1.00 81.25 81 LEU A CA 1
ATOM 602 C C . LEU A 1 81 ? 15.449 -4.562 -13.552 1.00 81.25 81 LEU A C 1
ATOM 604 O O . LEU A 1 81 ? 15.687 -4.124 -14.674 1.00 81.25 81 LEU A O 1
ATOM 608 N N . GLY A 1 82 ? 16.300 -5.350 -12.886 1.00 79.75 82 GLY A N 1
ATOM 609 C CA . GLY A 1 82 ? 17.599 -5.773 -13.414 1.00 79.75 82 GLY A CA 1
ATOM 610 C C . GLY A 1 82 ? 17.541 -6.934 -14.412 1.00 79.75 82 GLY A C 1
ATOM 611 O O . GLY A 1 82 ? 18.398 -7.007 -15.286 1.00 79.75 82 GLY A O 1
ATOM 612 N N . ASN A 1 83 ? 16.548 -7.825 -14.304 1.00 76.56 83 ASN A N 1
ATOM 613 C CA . ASN A 1 83 ? 16.489 -9.056 -15.106 1.00 76.56 83 ASN A CA 1
ATOM 614 C C . ASN A 1 83 ? 15.324 -9.074 -16.115 1.00 76.56 83 ASN A C 1
ATOM 616 O O . ASN A 1 83 ? 15.513 -9.484 -17.255 1.00 76.56 83 ASN A O 1
ATOM 620 N N . HIS A 1 84 ? 14.128 -8.620 -15.711 1.00 75.62 84 HIS A N 1
ATOM 621 C CA . HIS A 1 84 ? 12.897 -8.629 -16.518 1.00 75.62 84 HIS A CA 1
ATOM 622 C C . HIS A 1 84 ? 11.974 -7.455 -16.141 1.00 75.62 84 HIS A C 1
ATOM 624 O O . HIS A 1 84 ? 10.964 -7.613 -15.448 1.00 75.62 84 HIS A O 1
ATOM 630 N N . CYS A 1 85 ? 12.320 -6.260 -16.625 1.00 76.56 85 CYS A N 1
ATOM 631 C CA . CYS A 1 85 ? 11.628 -5.002 -16.323 1.00 76.56 85 CYS A CA 1
ATOM 632 C C . CYS A 1 85 ? 10.112 -5.055 -16.624 1.00 76.56 85 CYS A C 1
ATOM 634 O O . CYS A 1 85 ? 9.283 -4.622 -15.826 1.00 76.56 85 CYS A O 1
ATOM 636 N N . GLU A 1 86 ? 9.743 -5.680 -17.741 1.00 75.94 86 GLU A N 1
ATOM 637 C CA . GLU A 1 86 ? 8.361 -5.847 -18.214 1.00 75.94 86 GLU A CA 1
ATOM 638 C C . GLU A 1 86 ? 7.497 -6.643 -17.222 1.00 75.94 86 GLU A C 1
ATOM 640 O O . GLU A 1 86 ? 6.353 -6.283 -16.941 1.00 75.94 86 GLU A O 1
ATOM 645 N N . THR A 1 87 ? 8.066 -7.713 -16.656 1.00 78.75 87 THR A N 1
ATOM 646 C CA . THR A 1 87 ? 7.363 -8.614 -15.733 1.00 78.75 87 THR A CA 1
ATOM 647 C C . THR A 1 87 ? 7.107 -7.934 -14.391 1.00 78.75 87 THR A C 1
ATOM 649 O O . THR A 1 87 ? 6.028 -8.090 -13.818 1.00 78.75 87 THR A O 1
ATOM 652 N N . GLY A 1 88 ? 8.054 -7.118 -13.915 1.00 80.25 88 GLY A N 1
ATOM 653 C CA . GLY A 1 88 ? 7.888 -6.344 -12.685 1.00 80.25 88 GLY A CA 1
ATOM 654 C C . GLY A 1 88 ? 6.642 -5.457 -12.735 1.00 80.25 88 GLY A C 1
ATOM 655 O O . GLY A 1 88 ? 5.794 -5.526 -11.846 1.00 80.25 88 GLY A O 1
ATOM 656 N N . PHE A 1 89 ? 6.471 -4.688 -13.812 1.00 77.69 89 PHE A N 1
ATOM 657 C CA . PHE A 1 89 ? 5.316 -3.796 -13.955 1.00 77.69 89 PHE A CA 1
ATOM 658 C C . PHE A 1 89 ? 3.973 -4.535 -14.015 1.00 77.69 89 PHE A C 1
ATOM 660 O O . PHE A 1 89 ? 2.991 -4.054 -13.441 1.00 77.69 89 PHE A O 1
ATOM 667 N N . TYR A 1 90 ? 3.923 -5.722 -14.627 1.00 81.12 90 TYR A N 1
ATOM 668 C CA . TYR A 1 90 ? 2.720 -6.560 -14.620 1.00 81.12 90 TYR A CA 1
ATOM 669 C C . TYR A 1 90 ? 2.367 -7.063 -13.218 1.00 81.12 90 TYR A C 1
ATOM 671 O O . TYR A 1 90 ? 1.209 -6.972 -12.802 1.00 81.12 90 TYR A O 1
ATOM 679 N N . VAL A 1 91 ? 3.359 -7.538 -12.461 1.00 85.38 91 VAL A N 1
ATOM 680 C CA . VAL A 1 91 ? 3.147 -8.024 -11.091 1.00 85.38 91 VAL A CA 1
ATOM 681 C C . VAL A 1 91 ? 2.622 -6.895 -10.201 1.00 85.38 91 VAL A C 1
ATOM 683 O O . VAL A 1 91 ? 1.593 -7.065 -9.546 1.00 85.38 91 VAL A O 1
ATOM 686 N N . PHE A 1 92 ? 3.241 -5.711 -10.234 1.00 80.94 92 PHE A N 1
ATOM 687 C CA . PHE A 1 92 ? 2.785 -4.569 -9.433 1.00 80.94 92 PHE A CA 1
ATOM 688 C C . PHE A 1 92 ? 1.401 -4.056 -9.851 1.00 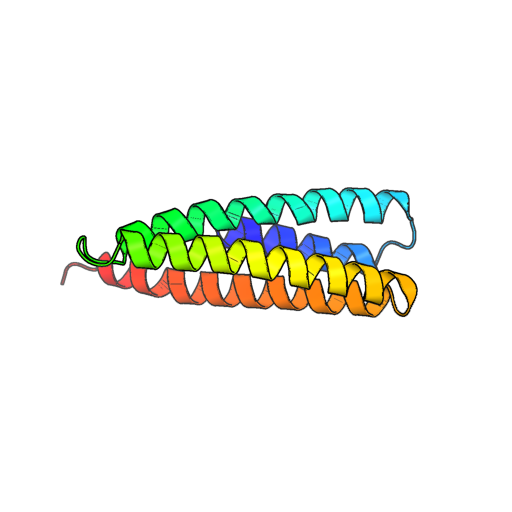80.94 92 PHE A C 1
ATOM 690 O O . PHE A 1 92 ? 0.587 -3.725 -8.987 1.00 80.94 92 PHE A O 1
ATOM 697 N N . SER A 1 93 ? 1.090 -4.056 -11.149 1.00 82.06 93 SER A N 1
ATOM 698 C CA . SER A 1 93 ? -0.245 -3.684 -11.637 1.00 82.06 93 SER A CA 1
ATOM 699 C C . SER A 1 93 ? -1.319 -4.666 -11.164 1.00 82.06 93 SER A C 1
ATOM 701 O O . SER A 1 93 ? -2.402 -4.245 -10.758 1.00 82.06 93 SER A O 1
ATOM 703 N N . SER A 1 94 ? -1.015 -5.969 -11.137 1.00 86.38 94 SER A N 1
ATOM 704 C CA . SER A 1 94 ? -1.947 -6.997 -10.656 1.00 86.38 94 SER A CA 1
ATOM 705 C C . SER A 1 94 ? -2.259 -6.860 -9.161 1.00 86.38 94 SER A C 1
ATOM 707 O O . SER A 1 94 ? -3.409 -7.015 -8.753 1.00 86.38 94 SER A O 1
ATOM 709 N N . ILE A 1 95 ? -1.270 -6.470 -8.348 1.00 85.62 95 ILE A N 1
ATOM 710 C CA . ILE A 1 95 ? -1.457 -6.192 -6.916 1.00 85.62 95 ILE A CA 1
ATOM 711 C C . ILE A 1 95 ? -2.404 -5.001 -6.723 1.00 85.62 95 ILE A C 1
ATOM 713 O O . ILE A 1 95 ? -3.315 -5.056 -5.894 1.00 85.62 95 ILE A O 1
ATOM 717 N N . TYR A 1 96 ? -2.247 -3.940 -7.520 1.00 83.19 96 TYR A N 1
ATOM 718 C CA . TYR A 1 96 ? -3.173 -2.807 -7.484 1.00 83.19 96 TYR A CA 1
ATOM 719 C C . TYR A 1 96 ? -4.575 -3.184 -7.962 1.00 83.19 96 TYR A C 1
ATOM 721 O O . TYR A 1 96 ? -5.553 -2.771 -7.337 1.00 83.19 96 TYR A O 1
ATOM 729 N N . ALA A 1 97 ? -4.696 -4.017 -8.997 1.00 84.50 97 ALA A N 1
ATOM 730 C CA . ALA A 1 97 ? -5.983 -4.543 -9.444 1.00 84.50 97 ALA A CA 1
ATOM 731 C C . ALA A 1 97 ? -6.673 -5.375 -8.346 1.00 84.50 97 ALA A C 1
ATOM 733 O O . ALA A 1 97 ? -7.859 -5.180 -8.082 1.00 84.50 97 ALA A O 1
ATOM 734 N N . ALA A 1 98 ? -5.925 -6.224 -7.634 1.00 86.81 98 ALA A N 1
ATOM 735 C CA . ALA A 1 98 ? -6.433 -6.966 -6.483 1.00 86.81 98 ALA A CA 1
ATOM 736 C C . ALA A 1 98 ? -6.892 -6.021 -5.358 1.00 86.81 98 ALA A C 1
ATOM 738 O O . ALA A 1 98 ? -7.967 -6.207 -4.792 1.00 86.81 98 ALA A O 1
ATOM 739 N N . SER A 1 99 ? -6.136 -4.955 -5.077 1.00 83.12 99 SER A N 1
ATOM 740 C CA . SER A 1 99 ? -6.536 -3.947 -4.086 1.00 83.12 99 SER A CA 1
ATOM 741 C C . SER A 1 99 ? -7.816 -3.198 -4.480 1.00 83.12 99 SER A C 1
ATOM 743 O O . SER A 1 99 ? -8.636 -2.881 -3.620 1.00 83.12 99 SER A O 1
ATOM 745 N N . ALA A 1 100 ? -8.021 -2.943 -5.776 1.00 83.75 100 ALA A N 1
ATOM 746 C CA . ALA A 1 100 ? -9.234 -2.319 -6.289 1.00 83.75 100 ALA A CA 1
ATOM 747 C C . ALA A 1 100 ? -10.440 -3.261 -6.157 1.00 83.75 100 ALA A C 1
ATOM 749 O O . ALA A 1 100 ? -11.500 -2.824 -5.719 1.00 83.75 100 ALA A O 1
ATOM 750 N N . LEU A 1 101 ? -10.258 -4.554 -6.444 1.00 84.56 101 LEU A N 1
ATOM 751 C CA . LEU A 1 101 ? -11.262 -5.599 -6.212 1.00 84.56 101 LEU A CA 1
ATOM 752 C C . LEU A 1 101 ? -11.664 -5.692 -4.736 1.00 84.56 101 LEU A C 1
ATOM 754 O O . LEU A 1 101 ? -12.854 -5.678 -4.427 1.00 84.56 101 LEU A O 1
ATOM 758 N N . LEU A 1 102 ? -10.688 -5.714 -3.823 1.00 83.12 102 LEU A N 1
ATOM 759 C CA . LEU A 1 102 ? -10.954 -5.709 -2.382 1.00 83.12 102 LEU A CA 1
ATOM 760 C C . LEU A 1 102 ? -11.691 -4.438 -1.944 1.00 83.12 102 LEU A C 1
ATOM 762 O O . LEU A 1 102 ? -12.623 -4.517 -1.151 1.00 83.12 102 LEU A O 1
ATOM 766 N N . ALA A 1 103 ? -11.322 -3.274 -2.484 1.00 80.44 103 ALA A N 1
ATOM 767 C CA . ALA A 1 103 ? -12.015 -2.020 -2.199 1.00 80.44 103 ALA A CA 1
ATOM 768 C C . ALA A 1 103 ? -13.459 -2.004 -2.732 1.00 80.44 103 ALA A C 1
ATOM 770 O O . ALA A 1 103 ? -14.327 -1.407 -2.098 1.00 80.44 103 ALA A O 1
ATOM 771 N N . CYS A 1 104 ? -13.726 -2.656 -3.868 1.00 79.69 104 CYS A N 1
ATOM 772 C CA . CYS A 1 104 ? -15.082 -2.839 -4.385 1.00 79.69 104 CYS A CA 1
ATOM 773 C C . CYS A 1 104 ? -15.910 -3.754 -3.479 1.00 79.69 104 CYS A C 1
ATOM 775 O O . CYS A 1 104 ? -17.048 -3.415 -3.171 1.00 79.69 104 CYS A O 1
ATOM 777 N N . PHE A 1 105 ? -15.335 -4.868 -3.020 1.00 76.69 105 PHE A N 1
ATOM 778 C CA . PHE A 1 105 ? -16.023 -5.804 -2.129 1.00 76.69 105 PHE A CA 1
ATOM 779 C C . PHE A 1 105 ? -16.314 -5.175 -0.756 1.00 76.69 105 PHE A C 1
ATOM 781 O O . PHE A 1 105 ? -17.432 -5.240 -0.263 1.00 76.69 105 PHE A O 1
ATOM 788 N N . LEU A 1 106 ? -15.340 -4.462 -0.181 1.00 70.81 106 LEU A N 1
ATOM 789 C CA . LEU A 1 106 ? -15.479 -3.797 1.120 1.00 70.81 106 LEU A CA 1
ATOM 790 C C . LEU A 1 106 ? -16.486 -2.630 1.110 1.00 70.81 106 LEU A C 1
ATOM 792 O O . LEU A 1 106 ? -17.027 -2.261 2.151 1.00 70.81 106 LEU A O 1
ATOM 796 N N . ALA A 1 107 ? -16.735 -2.013 -0.048 1.00 62.41 107 ALA A N 1
ATOM 797 C CA . ALA A 1 107 ? -17.719 -0.940 -0.170 1.00 62.41 107 ALA A CA 1
ATOM 798 C C . AL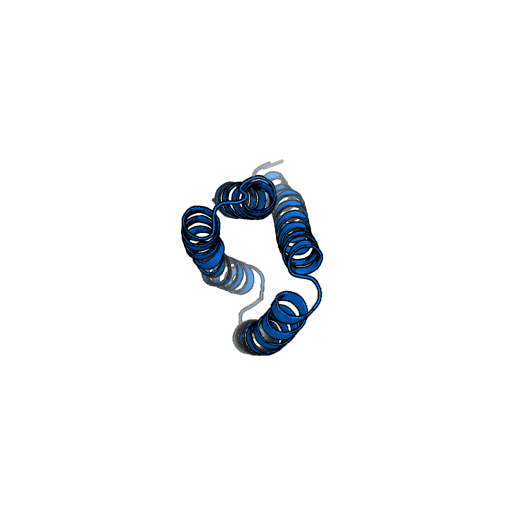A A 1 107 ? -19.174 -1.439 -0.096 1.00 62.41 107 ALA A C 1
ATOM 800 O O . ALA A 1 107 ? -20.061 -0.636 0.204 1.00 62.41 107 ALA A O 1
ATOM 801 N N . ASP A 1 108 ? -19.422 -2.727 -0.346 1.00 59.84 108 ASP A N 1
ATOM 802 C CA . ASP A 1 108 ? -20.773 -3.295 -0.360 1.00 59.84 108 ASP A CA 1
ATOM 803 C C . ASP A 1 108 ? -21.358 -3.412 1.061 1.00 59.84 108 ASP A C 1
ATOM 805 O O . ASP A 1 108 ? -22.505 -3.031 1.301 1.00 59.84 108 ASP A O 1
ATOM 809 N N . ASP A 1 109 ? -20.530 -3.758 2.053 1.00 56.66 109 ASP A N 1
ATOM 810 C CA . ASP A 1 109 ? -20.949 -3.853 3.461 1.00 56.66 109 ASP A CA 1
ATOM 811 C C . ASP A 1 109 ? -21.444 -2.516 4.045 1.00 56.66 109 ASP A C 1
ATOM 813 O O . ASP A 1 109 ? -22.408 -2.471 4.814 1.00 56.66 109 ASP A O 1
ATOM 817 N N . ARG A 1 110 ? -20.857 -1.378 3.638 1.00 55.12 110 ARG A N 1
ATOM 818 C CA . ARG A 1 110 ? -21.326 -0.045 4.077 1.00 55.12 110 ARG A CA 1
ATOM 819 C C . ARG A 1 110 ? -22.674 0.352 3.467 1.00 55.12 110 ARG A C 1
ATOM 821 O O . ARG A 1 110 ? -23.313 1.274 3.977 1.00 55.12 110 ARG A O 1
ATOM 828 N N . LYS A 1 111 ? -23.107 -0.297 2.383 1.00 50.75 111 LYS A N 1
ATOM 829 C CA . LYS A 1 111 ? -24.411 -0.043 1.755 1.00 50.75 111 LYS A CA 1
ATOM 830 C C . LYS A 1 111 ? -25.541 -0.732 2.520 1.00 50.75 111 LYS A C 1
ATOM 832 O O . LYS A 1 111 ? -26.608 -0.142 2.663 1.00 50.75 111 LYS A O 1
ATOM 837 N N . THR A 1 112 ? -25.277 -1.904 3.094 1.00 49.66 112 THR A N 1
ATOM 838 C CA . THR A 1 112 ? -26.236 -2.648 3.928 1.00 49.66 112 THR A CA 1
ATOM 839 C C . THR A 1 112 ? -26.528 -1.942 5.258 1.00 49.66 112 THR A C 1
ATOM 841 O O . THR A 1 112 ? -27.665 -1.957 5.717 1.00 49.66 112 THR A O 1
ATOM 844 N N . ALA A 1 113 ? -25.558 -1.224 5.835 1.00 53.06 113 ALA A N 1
ATOM 845 C CA . ALA A 1 113 ? -25.749 -0.453 7.073 1.00 53.06 113 ALA A CA 1
ATOM 846 C C . ALA A 1 113 ? -26.638 0.806 6.926 1.00 53.06 113 ALA A C 1
ATOM 848 O O . ALA A 1 113 ? -27.057 1.375 7.930 1.00 53.06 113 ALA A O 1
ATOM 849 N N . ASN A 1 114 ? -26.930 1.248 5.697 1.00 51.34 114 ASN A N 1
ATOM 850 C CA . ASN A 1 114 ? -27.771 2.420 5.414 1.00 51.34 114 ASN A CA 1
ATOM 851 C C . ASN A 1 114 ? -29.194 2.052 4.957 1.00 51.34 114 ASN A C 1
ATOM 853 O O . ASN A 1 114 ? -29.910 2.924 4.465 1.00 51.34 114 ASN A O 1
ATOM 857 N N . ASN A 1 115 ? -29.609 0.789 5.093 1.00 44.75 115 ASN A N 1
ATOM 858 C CA . ASN A 1 115 ? -31.001 0.396 4.903 1.00 44.75 115 ASN A CA 1
ATOM 859 C C . ASN A 1 115 ? -31.666 0.216 6.279 1.00 44.75 115 ASN A C 1
ATOM 861 O O . ASN A 1 115 ? -31.526 -0.857 6.870 1.00 44.75 115 ASN A O 1
ATOM 865 N N . PRO A 1 116 ? -32.334 1.248 6.831 1.00 50.59 116 PRO A N 1
ATOM 866 C CA . PRO A 1 116 ? -33.165 1.069 8.008 1.00 50.59 116 PRO A CA 1
ATOM 867 C C . PRO A 1 116 ? -34.432 0.321 7.577 1.00 50.59 116 PRO A C 1
ATOM 869 O O . PRO A 1 116 ? -35.379 0.931 7.081 1.00 50.59 116 PRO A O 1
ATOM 872 N N . LEU A 1 117 ? -34.417 -1.005 7.718 1.00 45.97 117 LEU A N 1
ATOM 873 C CA . LEU A 1 117 ? -35.648 -1.776 7.896 1.00 45.97 117 LEU A CA 1
ATOM 874 C C . LEU A 1 117 ? -36.063 -1.690 9.365 1.00 45.97 117 LEU A C 1
ATOM 876 O O . LEU A 1 117 ? -35.190 -1.945 10.226 1.00 45.97 117 LEU A O 1
#

Secondary structure (DSSP, 8-state):
-HHHHHHHHHHHHHHHHH---HHHHHHHHHHHHGGGGHHHHHHHHHHHHS-TTTHHHHHHHHHHHHHHHHHHHHHHHHHHHHH-HHHHHHHHHHHHHHHHHHHHHHHHHHHHTT---

Radius of gyration: 16.87 Å; chains: 1; bounding box: 53×19×48 Å

Foldseek 3Di:
DLLVLLVLLLVLLVVLLVDPDPVSNVVSVVSNVVNVVVLVVVLVVLCVPDDPVCNVVSSVVSVVVVVVCVVVLVVVQVVCVVPPNNVNSVVVSVVSVVSSVVVVVVVVVVVVVPDDD